Protein AF-A0A534BXB1-F1 (afdb_monomer_lite)

pLDDT: mean 80.11, std 20.62, range [37.56, 97.25]

Sequence (108 aa):
MSTHFNEVTQRQSDGALAQARGRTAESAMRAPADVYEDQEGLTLVADMPGVSRERLDVRVDGDKLLLEGSVQFELPGQAEALYADVRSTLYRRSFALSRELDTAQIQA

Radius of gyration: 23.12 Å; chains: 1; bounding box: 41×81×43 Å

Structure (mmCIF, N/CA/C/O backbone):
data_AF-A0A534BXB1-F1
#
_entry.id   AF-A0A534BXB1-F1
#
loop_
_atom_site.group_PDB
_atom_site.id
_atom_site.type_symbol
_atom_site.label_atom_id
_atom_site.label_alt_id
_atom_site.label_comp_id
_atom_site.label_asym_id
_atom_site.label_entity_id
_atom_site.label_seq_id
_atom_site.pdbx_PDB_ins_code
_atom_site.Cartn_x
_atom_site.Cartn_y
_atom_site.Cartn_z
_atom_site.occupancy
_atom_site.B_iso_or_equiv
_atom_site.auth_seq_id
_atom_site.auth_comp_id
_atom_site.auth_asym_id
_atom_site.auth_atom_id
_atom_site.pdbx_PDB_model_num
ATOM 1 N N . MET A 1 1 ? 23.393 -68.906 -4.176 1.00 40.12 1 MET A N 1
ATOM 2 C CA . MET A 1 1 ? 24.289 -67.825 -4.619 1.00 40.12 1 MET A CA 1
ATOM 3 C C . MET A 1 1 ? 23.445 -66.730 -5.237 1.00 40.12 1 MET A C 1
ATOM 5 O O . MET A 1 1 ? 22.689 -67.020 -6.148 1.00 40.12 1 MET A O 1
ATOM 9 N N . SER A 1 2 ? 23.589 -65.530 -4.680 1.00 38.41 2 SER A N 1
ATOM 10 C CA . SER A 1 2 ? 23.427 -64.226 -5.334 1.00 38.41 2 SER A CA 1
ATOM 11 C C . SER A 1 2 ? 22.060 -63.832 -5.907 1.00 38.41 2 SER A C 1
ATOM 13 O O . SER A 1 2 ? 21.703 -64.131 -7.039 1.00 38.41 2 SER A O 1
ATOM 15 N N . THR A 1 3 ? 21.366 -63.037 -5.094 1.00 37.88 3 THR A N 1
ATOM 16 C CA . THR A 1 3 ? 20.546 -61.866 -5.436 1.00 37.88 3 THR A CA 1
ATOM 17 C C . THR A 1 3 ? 21.118 -61.050 -6.606 1.00 37.88 3 THR A C 1
ATOM 19 O O . THR A 1 3 ? 22.329 -60.842 -6.629 1.00 37.88 3 THR A O 1
ATOM 22 N N . HIS A 1 4 ? 20.264 -60.528 -7.496 1.00 39.81 4 HIS A N 1
ATOM 23 C CA . HIS A 1 4 ? 20.156 -59.103 -7.893 1.00 39.81 4 HIS A CA 1
ATOM 24 C C . HIS A 1 4 ? 19.027 -58.979 -8.941 1.00 39.81 4 HIS A C 1
ATOM 26 O O . HIS A 1 4 ? 19.042 -59.696 -9.932 1.00 39.81 4 HIS A O 1
ATOM 32 N N . PHE A 1 5 ? 17.888 -58.344 -8.649 1.00 37.56 5 PHE A N 1
ATOM 33 C CA . PHE A 1 5 ? 17.591 -56.907 -8.475 1.00 37.56 5 PHE A CA 1
ATOM 34 C C . PHE A 1 5 ? 17.149 -56.270 -9.804 1.00 37.56 5 PHE A C 1
ATOM 36 O O . PHE A 1 5 ? 17.878 -56.272 -10.788 1.00 37.56 5 PHE A O 1
ATOM 43 N N . ASN A 1 6 ? 15.903 -55.795 -9.812 1.00 38.69 6 ASN A N 1
ATOM 44 C CA . ASN A 1 6 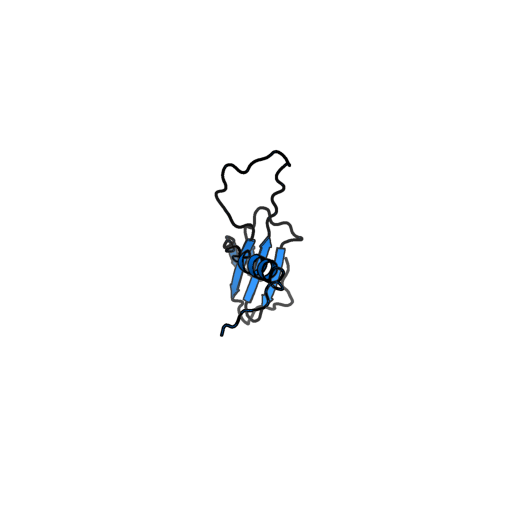? 15.188 -55.240 -10.954 1.00 38.69 6 ASN A CA 1
ATOM 45 C C . ASN A 1 6 ? 15.294 -53.704 -10.870 1.00 38.69 6 ASN A C 1
ATOM 47 O O . ASN A 1 6 ? 14.727 -53.104 -9.961 1.00 38.69 6 ASN A O 1
ATOM 51 N N . GLU A 1 7 ? 16.004 -53.079 -11.805 1.00 40.75 7 GLU A N 1
ATOM 52 C CA . GLU A 1 7 ? 15.954 -51.640 -12.113 1.00 40.75 7 GLU A CA 1
ATOM 53 C C . GLU A 1 7 ? 15.504 -51.564 -13.581 1.00 40.75 7 GLU A C 1
ATOM 55 O O . GLU A 1 7 ? 15.997 -52.313 -14.415 1.00 40.75 7 GLU A O 1
ATOM 60 N N . VAL A 1 8 ? 14.507 -50.788 -14.000 1.00 41.66 8 VAL A N 1
ATOM 61 C CA . VAL A 1 8 ? 14.462 -49.327 -13.967 1.00 41.66 8 VAL A CA 1
ATOM 62 C C . VAL A 1 8 ? 12.984 -48.903 -14.027 1.00 41.66 8 VAL A C 1
ATOM 64 O O . VAL A 1 8 ? 12.345 -48.930 -15.074 1.00 41.66 8 VAL A O 1
ATOM 67 N N . THR A 1 9 ? 12.410 -48.488 -12.902 1.00 43.00 9 THR A N 1
ATOM 68 C CA . THR A 1 9 ? 11.216 -47.623 -12.854 1.00 43.00 9 THR A CA 1
ATOM 69 C C . THR A 1 9 ? 11.456 -46.624 -11.735 1.00 43.00 9 THR A C 1
ATOM 71 O O . THR A 1 9 ? 10.950 -46.767 -10.633 1.00 43.00 9 THR A O 1
ATOM 74 N N . GLN A 1 10 ? 12.333 -45.658 -11.999 1.00 50.09 10 GLN A N 1
ATOM 75 C CA . GLN A 1 10 ? 12.550 -44.479 -11.158 1.00 50.09 10 GLN A CA 1
ATOM 76 C C . GLN A 1 10 ? 13.336 -43.447 -11.980 1.00 50.09 10 GLN A C 1
ATOM 78 O O . GLN A 1 10 ? 14.546 -43.314 -11.880 1.00 50.09 10 GLN A O 1
ATOM 83 N N . ARG A 1 11 ? 12.641 -42.763 -12.895 1.00 44.94 11 ARG A N 1
ATOM 84 C CA . ARG A 1 11 ? 13.111 -41.505 -13.517 1.00 44.94 11 ARG A CA 1
ATOM 85 C C . ARG A 1 11 ? 11.988 -40.480 -13.700 1.00 44.94 11 ARG A C 1
ATOM 87 O O . ARG A 1 11 ? 12.123 -39.549 -14.483 1.00 44.94 11 ARG A O 1
ATOM 94 N N . GLN A 1 12 ? 10.858 -40.651 -13.013 1.00 48.94 12 GLN A N 1
ATOM 95 C CA . GLN A 1 12 ? 9.730 -39.711 -13.100 1.00 48.94 12 GLN A CA 1
ATOM 96 C C . GLN A 1 12 ? 9.416 -39.008 -11.772 1.00 48.94 12 GLN A C 1
ATOM 98 O O . GLN A 1 12 ? 8.707 -38.009 -11.775 1.00 48.94 12 GLN A O 1
ATOM 103 N N . SER A 1 13 ? 9.994 -39.444 -10.648 1.00 50.53 13 SER A N 1
ATOM 104 C CA . SER A 1 13 ? 9.769 -38.839 -9.325 1.00 50.53 13 SER A CA 1
ATOM 105 C C . SER A 1 13 ? 10.718 -37.679 -8.979 1.00 50.53 13 SER A C 1
ATOM 107 O O . SER A 1 13 ? 10.377 -36.863 -8.124 1.00 50.53 13 SER A O 1
ATOM 109 N N . ASP A 1 14 ? 11.857 -37.532 -9.665 1.00 45.53 14 ASP A N 1
ATOM 110 C CA . ASP A 1 14 ? 12.841 -36.481 -9.343 1.00 45.53 14 ASP A CA 1
ATOM 111 C C . ASP A 1 14 ? 12.439 -35.086 -9.854 1.00 45.53 14 ASP A C 1
ATOM 113 O O . ASP A 1 14 ? 12.795 -34.071 -9.255 1.00 45.53 14 ASP A O 1
ATOM 117 N N . GLY A 1 15 ? 11.630 -35.012 -10.918 1.00 41.25 15 GLY A N 1
ATOM 118 C CA . GLY A 1 15 ? 11.170 -33.739 -11.487 1.00 41.25 15 GLY A CA 1
ATOM 119 C C . GLY A 1 15 ? 10.165 -32.994 -10.602 1.00 41.25 15 GLY A C 1
ATOM 120 O O . GLY A 1 15 ? 10.168 -31.764 -10.565 1.00 41.25 15 GLY A O 1
ATOM 121 N N . ALA A 1 16 ? 9.341 -33.724 -9.844 1.00 45.91 16 ALA A N 1
ATOM 122 C CA . ALA A 1 16 ? 8.344 -33.137 -8.947 1.00 45.91 16 ALA A CA 1
ATOM 123 C C . ALA A 1 16 ? 8.976 -32.603 -7.647 1.00 45.91 16 ALA A C 1
ATOM 125 O O . ALA A 1 16 ? 8.595 -31.540 -7.155 1.00 45.91 16 ALA A O 1
ATOM 126 N N . LEU A 1 17 ? 9.999 -33.291 -7.124 1.00 46.09 17 LEU A N 1
ATOM 127 C CA . LEU A 1 17 ? 10.751 -32.855 -5.941 1.00 46.09 17 LEU A CA 1
ATOM 128 C C . LEU A 1 17 ? 11.686 -31.672 -6.251 1.00 46.09 17 LEU A C 1
ATOM 130 O O . LEU A 1 17 ? 11.887 -30.813 -5.392 1.00 46.09 17 LEU A O 1
ATOM 134 N 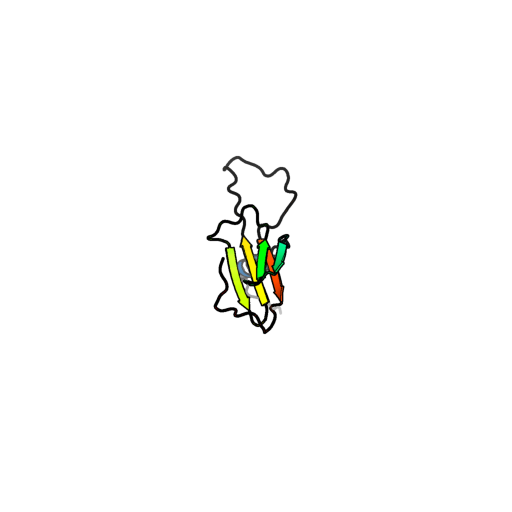N . ALA A 1 18 ? 12.212 -31.582 -7.479 1.00 44.06 18 ALA A N 1
ATOM 135 C CA . ALA A 1 18 ? 12.993 -30.432 -7.935 1.00 44.06 18 ALA A CA 1
ATOM 136 C C . ALA A 1 18 ? 12.133 -29.163 -8.103 1.00 44.06 18 ALA A C 1
ATOM 138 O O . ALA A 1 18 ? 12.566 -28.079 -7.718 1.00 44.06 18 ALA A O 1
ATOM 139 N N . GLN A 1 19 ? 10.889 -29.293 -8.586 1.00 44.41 19 GLN A N 1
ATOM 140 C CA . GLN A 1 19 ? 9.950 -28.164 -8.678 1.00 44.41 19 GLN A CA 1
ATOM 141 C C . GLN A 1 19 ? 9.473 -27.675 -7.301 1.00 44.41 19 GLN A C 1
ATOM 143 O O . GLN A 1 19 ? 9.290 -26.475 -7.105 1.00 44.41 19 GLN A O 1
ATOM 148 N N . ALA A 1 20 ? 9.345 -28.573 -6.319 1.00 44.59 20 ALA A N 1
ATOM 149 C CA . ALA A 1 20 ? 8.988 -28.209 -4.946 1.00 44.59 20 ALA A CA 1
ATOM 150 C C . ALA A 1 20 ? 10.120 -27.481 -4.188 1.00 44.59 20 ALA A C 1
ATOM 152 O O . ALA A 1 20 ? 9.846 -26.712 -3.270 1.00 44.59 20 ALA A O 1
ATOM 153 N N . ARG A 1 21 ? 11.386 -27.683 -4.582 1.00 40.62 21 ARG A N 1
ATOM 154 C CA . ARG A 1 21 ? 12.568 -27.035 -3.975 1.00 40.62 21 ARG A CA 1
ATOM 155 C C . ARG A 1 21 ? 12.939 -25.682 -4.599 1.00 40.62 21 ARG A C 1
ATOM 157 O O . ARG A 1 21 ? 13.844 -25.027 -4.096 1.00 40.62 21 ARG A O 1
ATOM 164 N N . GLY A 1 22 ? 12.260 -25.269 -5.674 1.00 38.09 22 GLY A N 1
ATOM 165 C CA . GLY A 1 22 ? 12.566 -24.043 -6.426 1.00 38.09 22 GLY A CA 1
ATOM 166 C C . GLY A 1 22 ? 11.769 -22.799 -6.021 1.00 38.09 22 GLY A C 1
ATOM 167 O O . GLY A 1 22 ? 12.166 -21.692 -6.370 1.00 38.09 22 GLY A O 1
ATOM 168 N N . ARG A 1 23 ? 10.677 -22.937 -5.259 1.00 48.91 23 ARG A N 1
ATOM 169 C CA . ARG A 1 23 ? 10.030 -21.790 -4.604 1.00 48.91 23 ARG A CA 1
ATOM 170 C C . ARG A 1 23 ? 10.686 -21.567 -3.250 1.00 48.91 23 ARG A C 1
ATOM 172 O O . ARG A 1 23 ? 10.075 -21.796 -2.210 1.00 48.91 23 ARG A O 1
ATOM 179 N N . THR A 1 24 ? 11.931 -21.099 -3.250 1.00 51.69 24 THR A N 1
ATOM 180 C CA . THR A 1 24 ? 12.346 -20.232 -2.144 1.00 51.69 24 THR A CA 1
ATOM 181 C C . THR A 1 24 ? 11.294 -19.132 -2.116 1.00 51.69 24 THR A C 1
ATOM 183 O O . THR A 1 24 ? 11.154 -18.431 -3.115 1.00 51.69 24 THR A O 1
ATOM 186 N N . ALA A 1 25 ? 10.466 -19.070 -1.071 1.00 59.03 25 ALA A N 1
ATOM 187 C CA . ALA A 1 25 ? 9.467 -18.018 -0.956 1.00 59.03 25 ALA A CA 1
ATOM 188 C C . ALA A 1 25 ? 10.203 -16.688 -1.155 1.00 59.03 25 ALA A C 1
ATOM 190 O O . ALA A 1 25 ? 11.106 -16.383 -0.373 1.00 59.03 25 ALA A O 1
ATOM 191 N N . GLU A 1 26 ? 9.910 -15.971 -2.247 1.00 68.62 26 GLU A N 1
ATOM 192 C CA . GLU A 1 26 ? 10.485 -14.648 -2.477 1.00 68.62 26 GLU A CA 1
ATOM 193 C C . GLU A 1 26 ? 10.258 -13.840 -1.199 1.00 68.62 26 GLU A C 1
ATOM 195 O O . GLU A 1 26 ? 9.127 -13.720 -0.719 1.00 68.62 26 GLU A O 1
ATOM 200 N N . SER A 1 27 ? 11.344 -13.356 -0.593 1.00 83.44 27 SER A N 1
ATOM 201 C CA . SER A 1 27 ? 11.232 -12.561 0.625 1.00 83.44 27 SER A CA 1
ATOM 202 C C . SER A 1 27 ? 10.521 -11.266 0.264 1.00 83.44 27 SER A C 1
ATOM 204 O O . SER A 1 27 ? 11.029 -10.489 -0.548 1.00 83.44 27 SER A O 1
ATOM 206 N N . ALA A 1 28 ? 9.328 -11.049 0.810 1.00 91.75 28 ALA A N 1
ATOM 207 C CA . ALA A 1 28 ? 8.557 -9.858 0.501 1.00 91.75 28 ALA A CA 1
ATOM 208 C C . ALA A 1 28 ? 9.264 -8.608 1.042 1.00 91.75 28 ALA A C 1
ATOM 210 O O . ALA A 1 28 ? 9.728 -8.566 2.184 1.00 91.75 28 ALA A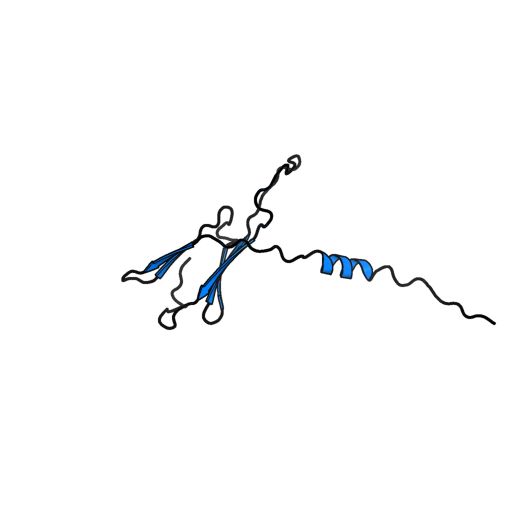 O 1
ATOM 211 N N . MET A 1 29 ? 9.317 -7.569 0.220 1.00 93.75 29 MET A N 1
ATOM 212 C CA . MET A 1 29 ? 9.710 -6.236 0.634 1.00 93.75 29 MET A CA 1
ATOM 213 C C . MET A 1 29 ? 8.657 -5.648 1.559 1.00 93.75 29 MET A C 1
ATOM 215 O O . MET A 1 29 ? 7.452 -5.738 1.316 1.00 93.75 29 MET A O 1
ATOM 219 N N . ARG A 1 30 ? 9.117 -4.966 2.602 1.00 95.12 30 ARG A N 1
ATOM 220 C CA . ARG A 1 30 ? 8.236 -4.183 3.457 1.00 95.12 30 ARG A CA 1
ATOM 221 C C . ARG A 1 30 ? 7.914 -2.869 2.749 1.00 95.12 30 ARG A C 1
ATOM 223 O O . ARG A 1 30 ? 8.800 -2.030 2.626 1.00 95.12 30 ARG A O 1
ATOM 230 N N . ALA A 1 31 ? 6.662 -2.679 2.336 1.00 95.06 31 ALA A N 1
ATOM 231 C CA . ALA A 1 31 ? 6.221 -1.397 1.787 1.00 95.06 31 ALA A CA 1
ATOM 232 C C . ALA A 1 31 ? 6.408 -0.283 2.845 1.00 95.06 31 ALA A C 1
ATOM 234 O O . ALA A 1 31 ? 5.973 -0.473 3.999 1.00 95.06 31 ALA A O 1
ATOM 235 N N . PRO A 1 32 ? 7.083 0.834 2.510 1.00 96.69 32 PRO A N 1
ATOM 236 C CA . PRO A 1 32 ? 7.006 2.070 3.281 1.00 96.69 32 PRO A CA 1
ATOM 237 C C . PRO A 1 32 ? 5.549 2.510 3.374 1.00 96.69 32 PRO A C 1
ATOM 239 O O . PRO A 1 32 ? 4.785 2.321 2.429 1.00 96.69 32 PRO A O 1
ATOM 242 N N . ALA A 1 33 ? 5.150 3.011 4.536 1.00 97.19 33 ALA A N 1
ATOM 243 C CA . ALA A 1 33 ? 3.781 3.445 4.728 1.00 97.19 33 ALA A CA 1
ATOM 244 C C . ALA A 1 33 ? 3.673 4.452 5.864 1.00 97.19 33 ALA A C 1
ATOM 246 O O . ALA A 1 33 ? 4.321 4.268 6.901 1.00 97.19 33 ALA A O 1
ATOM 247 N N . ASP A 1 34 ? 2.780 5.411 5.665 1.00 97.25 34 ASP A N 1
ATOM 248 C CA . ASP A 1 34 ? 2.375 6.426 6.624 1.00 97.25 34 ASP A CA 1
ATOM 249 C C . ASP A 1 34 ? 0.907 6.222 7.010 1.00 97.25 34 ASP A C 1
ATOM 251 O O . ASP A 1 34 ? 0.101 5.703 6.232 1.00 97.25 34 ASP A O 1
ATOM 255 N N . VAL A 1 35 ? 0.569 6.598 8.242 1.00 95.69 35 VAL A N 1
ATOM 256 C CA . VAL A 1 35 ? -0.780 6.461 8.800 1.00 95.69 35 VAL A CA 1
ATOM 257 C C . VAL A 1 35 ? -1.183 7.790 9.416 1.00 95.69 35 VAL A C 1
ATOM 259 O O . VAL A 1 35 ? -0.438 8.351 10.221 1.00 95.69 35 VAL A O 1
ATOM 262 N N . TYR A 1 36 ? -2.364 8.267 9.043 1.00 95.56 36 TYR A N 1
ATOM 263 C CA . TYR A 1 36 ? -2.951 9.517 9.511 1.00 95.56 36 TYR A CA 1
ATOM 264 C C . TYR A 1 36 ? -4.321 9.243 10.121 1.00 95.56 36 TYR A C 1
ATOM 266 O O . TYR A 1 36 ? -5.038 8.359 9.655 1.00 95.56 36 TYR A O 1
ATOM 274 N N . GLU A 1 37 ? -4.676 10.012 11.145 1.00 94.06 37 GLU A N 1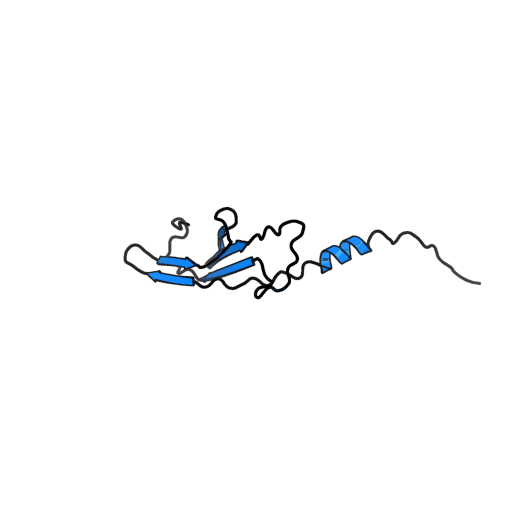
ATOM 275 C CA . GLU A 1 37 ? -5.972 9.948 11.815 1.00 94.06 37 GLU A CA 1
ATOM 276 C C . GLU A 1 37 ? -6.594 11.342 11.844 1.00 94.06 37 GLU A C 1
ATOM 278 O O . GLU A 1 37 ? -5.929 12.318 12.208 1.00 94.06 37 GLU A O 1
ATOM 283 N N . ASP A 1 38 ? -7.863 11.429 11.465 1.00 93.38 38 ASP A N 1
ATOM 284 C CA . ASP A 1 38 ? -8.673 12.636 11.568 1.00 93.38 38 ASP A CA 1
ATOM 285 C C . ASP A 1 38 ? -10.110 12.303 12.017 1.00 93.38 38 ASP A C 1
ATOM 287 O O . ASP A 1 38 ? -10.385 11.224 12.538 1.00 93.38 38 ASP A O 1
ATOM 291 N N . GLN A 1 39 ? -11.030 13.263 11.887 1.00 92.75 39 GLN A N 1
ATOM 292 C CA . GLN A 1 39 ? -12.422 13.087 12.315 1.00 92.75 39 GLN A CA 1
ATOM 293 C C . GLN A 1 39 ? -13.213 12.103 11.438 1.00 92.75 39 GLN A C 1
ATOM 295 O O . GLN A 1 39 ? -14.256 11.621 11.878 1.00 92.75 39 GLN A O 1
ATOM 300 N N . GLU A 1 40 ? -12.759 11.839 10.213 1.00 86.25 40 GLU A N 1
ATOM 301 C CA . GLU A 1 40 ? -13.408 10.933 9.264 1.00 86.25 40 GLU A CA 1
ATOM 302 C C . GLU A 1 40 ? -12.906 9.494 9.437 1.00 86.25 40 GLU A C 1
ATOM 304 O O . GLU A 1 40 ? -13.671 8.549 9.230 1.00 86.25 40 GLU A O 1
ATOM 309 N N . GLY A 1 41 ? -11.656 9.313 9.878 1.00 90.19 41 GLY A N 1
ATOM 310 C CA . GLY A 1 41 ? -11.124 8.010 10.270 1.00 90.19 41 GLY A CA 1
ATOM 311 C C . GLY A 1 41 ? -9.609 7.886 10.119 1.00 90.19 41 GLY A C 1
ATOM 312 O O . GLY A 1 41 ? -8.858 8.837 10.331 1.00 90.19 41 GLY A O 1
ATOM 313 N N . LEU A 1 42 ? -9.155 6.677 9.765 1.00 93.00 42 LEU A N 1
ATOM 314 C CA . LEU A 1 42 ? -7.747 6.366 9.513 1.00 93.00 42 LEU A CA 1
ATOM 315 C C . LEU A 1 42 ? -7.459 6.289 8.015 1.00 93.00 42 LEU A C 1
ATOM 317 O O . LEU A 1 42 ? -8.075 5.501 7.299 1.00 93.00 42 LEU A O 1
ATOM 321 N N . THR A 1 43 ? -6.448 7.028 7.570 1.00 94.94 43 THR A N 1
ATOM 322 C CA . THR A 1 43 ? -5.923 6.962 6.204 1.00 94.94 43 THR A CA 1
ATOM 323 C C . THR A 1 43 ? -4.538 6.333 6.208 1.00 94.94 43 THR A C 1
ATOM 325 O O . THR A 1 43 ? -3.647 6.769 6.938 1.00 94.94 43 THR A O 1
ATOM 328 N N . LEU A 1 44 ? -4.343 5.319 5.364 1.00 95.19 44 LEU A N 1
ATOM 329 C CA . LEU A 1 44 ? -3.067 4.636 5.187 1.00 95.19 44 LEU A CA 1
ATOM 330 C C . LEU A 1 44 ? -2.531 4.881 3.780 1.00 95.19 44 LEU A C 1
ATOM 332 O O . LEU A 1 44 ? -3.192 4.560 2.796 1.00 95.19 44 LEU A O 1
ATOM 336 N N . VAL A 1 45 ? -1.314 5.406 3.692 1.00 96.88 45 VAL A N 1
ATOM 337 C CA . VAL A 1 45 ? -0.618 5.642 2.424 1.00 96.88 45 VAL A CA 1
ATOM 338 C C . VAL A 1 45 ? 0.553 4.676 2.355 1.00 96.88 45 VAL A C 1
ATOM 340 O O . VAL A 1 45 ? 1.395 4.688 3.245 1.00 96.88 45 VAL A O 1
ATOM 343 N N . ALA A 1 46 ? 0.597 3.813 1.339 1.00 97.25 46 ALA A N 1
ATOM 344 C CA . ALA A 1 46 ? 1.657 2.821 1.168 1.00 97.25 46 ALA A CA 1
ATOM 345 C C . ALA A 1 46 ? 2.345 2.973 -0.191 1.00 97.25 46 ALA A C 1
ATOM 347 O O . ALA A 1 46 ? 1.699 2.890 -1.236 1.00 97.25 46 ALA A O 1
ATOM 348 N N . ASP A 1 47 ? 3.668 3.116 -0.170 1.00 96.56 47 ASP A N 1
ATOM 349 C CA . ASP A 1 47 ? 4.473 3.235 -1.380 1.00 96.56 47 ASP A CA 1
ATOM 350 C C . ASP A 1 47 ? 4.779 1.849 -1.954 1.00 96.56 47 ASP A C 1
ATOM 352 O O . ASP A 1 47 ? 5.552 1.067 -1.392 1.00 96.56 47 ASP A O 1
ATOM 356 N N . MET A 1 48 ? 4.173 1.547 -3.101 1.00 95.56 48 MET A N 1
ATOM 357 C CA . MET A 1 48 ? 4.344 0.282 -3.823 1.00 95.56 48 MET A CA 1
ATOM 358 C C . MET A 1 48 ? 4.638 0.543 -5.310 1.00 95.56 48 MET A C 1
ATOM 360 O O . MET A 1 48 ? 3.808 0.249 -6.175 1.00 95.56 48 MET A O 1
ATOM 364 N N . PRO A 1 49 ? 5.802 1.136 -5.643 1.00 93.75 49 PRO A N 1
ATOM 365 C CA . PRO A 1 49 ? 6.137 1.469 -7.022 1.00 93.75 49 PRO A CA 1
ATOM 366 C C . PRO A 1 49 ? 6.161 0.217 -7.908 1.00 93.75 49 PRO A C 1
ATOM 368 O O . PRO A 1 49 ? 6.730 -0.813 -7.550 1.00 93.75 49 PRO A O 1
ATOM 371 N N . GLY A 1 50 ? 5.537 0.312 -9.085 1.00 93.62 50 GLY A N 1
ATOM 372 C CA . GLY A 1 50 ? 5.445 -0.792 -10.047 1.00 93.62 50 GLY A CA 1
ATOM 373 C C . GLY A 1 50 ? 4.347 -1.823 -9.754 1.00 93.62 50 GLY A C 1
ATOM 374 O O . GLY A 1 50 ? 4.161 -2.743 -10.551 1.00 93.62 50 GLY A O 1
ATOM 375 N N . VAL A 1 51 ? 3.592 -1.673 -8.661 1.00 95.75 51 VAL A N 1
ATOM 376 C CA . VAL A 1 51 ? 2.376 -2.458 -8.409 1.00 95.75 51 VAL A CA 1
ATOM 377 C C . VAL A 1 51 ? 1.194 -1.750 -9.068 1.00 95.75 51 VAL A C 1
ATOM 379 O O . VAL A 1 51 ? 0.891 -0.602 -8.750 1.00 95.75 51 VAL A O 1
ATOM 382 N N . SER A 1 52 ? 0.533 -2.420 -10.012 1.00 95.12 52 SER A N 1
ATOM 383 C CA . SER A 1 52 ? -0.706 -1.913 -10.610 1.00 95.12 52 SER A CA 1
ATOM 384 C C . SER A 1 52 ? -1.908 -2.208 -9.708 1.00 95.12 52 SER A C 1
ATOM 386 O O . SER A 1 52 ? -1.841 -3.089 -8.849 1.00 95.12 52 SER A O 1
ATOM 388 N N . ARG A 1 53 ? -3.033 -1.512 -9.920 1.00 93.75 53 ARG A N 1
ATOM 389 C CA . ARG A 1 53 ? -4.246 -1.699 -9.104 1.00 93.75 53 ARG A CA 1
ATOM 390 C C . ARG A 1 53 ? -4.755 -3.140 -9.145 1.00 93.75 53 ARG A C 1
ATOM 392 O O . ARG A 1 53 ? -5.196 -3.666 -8.135 1.00 93.75 53 ARG A O 1
ATOM 399 N N . GLU A 1 54 ? -4.644 -3.798 -10.293 1.00 95.88 54 GLU A N 1
ATOM 400 C CA . GLU A 1 54 ? -5.086 -5.183 -10.505 1.00 95.88 54 GLU A CA 1
ATOM 401 C C . GLU A 1 54 ? -4.204 -6.204 -9.771 1.00 95.88 54 GLU A C 1
ATOM 403 O O . GLU A 1 54 ? -4.550 -7.380 -9.693 1.00 95.88 54 GLU A O 1
ATOM 408 N N . ARG A 1 55 ? -3.041 -5.769 -9.277 1.00 95.69 55 ARG A N 1
ATOM 409 C CA . ARG A 1 55 ? -2.048 -6.596 -8.577 1.00 95.69 55 ARG A CA 1
ATOM 410 C C . ARG A 1 55 ? -1.838 -6.173 -7.139 1.00 95.69 55 ARG A C 1
ATOM 412 O O . ARG A 1 55 ? -0.884 -6.634 -6.515 1.00 95.69 55 ARG A O 1
ATOM 419 N N . LEU A 1 56 ? -2.700 -5.292 -6.652 1.00 96.38 56 LEU A N 1
ATOM 420 C CA . LEU A 1 56 ? -2.811 -4.942 -5.256 1.00 96.38 56 LEU A CA 1
ATOM 421 C C . LEU A 1 56 ? -3.939 -5.778 -4.645 1.00 96.38 56 LEU A C 1
ATOM 423 O O . LEU A 1 56 ? -5.092 -5.674 -5.054 1.00 96.38 56 LEU A O 1
ATOM 427 N N . ASP A 1 57 ? -3.590 -6.592 -3.658 1.00 96.31 57 ASP A N 1
ATOM 428 C CA . ASP A 1 57 ? -4.530 -7.294 -2.795 1.00 96.31 57 ASP A CA 1
ATOM 429 C C . ASP A 1 57 ? -4.565 -6.593 -1.435 1.00 96.31 57 ASP A C 1
ATOM 431 O O . ASP A 1 57 ? -3.540 -6.446 -0.761 1.00 96.31 57 ASP A O 1
ATOM 435 N N . VAL A 1 58 ? -5.755 -6.141 -1.043 1.00 95.81 58 VAL A N 1
ATOM 436 C CA . VAL A 1 58 ? -6.015 -5.542 0.268 1.00 95.81 58 VAL A CA 1
ATOM 437 C C . VAL A 1 58 ? -7.073 -6.384 0.946 1.00 95.81 58 VAL A C 1
ATOM 439 O O . VAL A 1 58 ? -8.202 -6.488 0.468 1.00 95.81 58 VAL A O 1
ATOM 442 N N . ARG A 1 59 ? -6.714 -6.986 2.074 1.00 95.19 59 ARG A N 1
ATOM 443 C CA . ARG A 1 59 ? -7.608 -7.891 2.793 1.00 95.19 59 ARG A CA 1
ATOM 444 C C . ARG A 1 59 ? -7.470 -7.754 4.292 1.00 95.19 59 ARG A C 1
ATOM 446 O O . ARG A 1 59 ? -6.414 -7.394 4.808 1.00 95.19 59 ARG A O 1
ATOM 453 N N . VAL A 1 60 ? -8.550 -8.089 4.984 1.00 95.12 60 VAL A N 1
ATOM 454 C CA . VAL A 1 60 ? -8.571 -8.192 6.439 1.00 95.12 60 VAL A CA 1
ATOM 455 C C . VAL A 1 60 ? -8.534 -9.664 6.829 1.00 95.12 60 VAL A C 1
ATOM 457 O O . VAL A 1 60 ? -9.355 -10.452 6.364 1.00 95.12 60 VAL A O 1
ATOM 460 N N . ASP A 1 61 ? -7.579 -10.027 7.679 1.00 91.94 61 ASP A N 1
ATOM 461 C CA . ASP A 1 61 ? -7.462 -11.350 8.292 1.00 91.94 61 ASP A CA 1
ATOM 462 C C . ASP A 1 61 ? -7.486 -11.192 9.816 1.00 91.94 61 ASP A C 1
ATOM 464 O O . ASP A 1 61 ? -6.523 -10.721 10.427 1.00 91.94 61 ASP A O 1
ATOM 468 N N . GLY A 1 62 ? -8.629 -11.514 10.425 1.00 91.00 62 GLY A N 1
ATOM 469 C CA . GLY A 1 62 ? -8.875 -11.283 11.847 1.00 91.00 62 GLY A CA 1
ATOM 470 C C . GLY A 1 62 ? -8.789 -9.799 12.208 1.00 91.00 62 GLY A C 1
ATOM 471 O O . GLY A 1 62 ? -9.605 -8.995 11.766 1.00 91.00 62 GLY A O 1
ATOM 472 N N . ASP A 1 63 ? -7.797 -9.448 13.022 1.00 92.75 63 ASP A N 1
ATOM 473 C CA . ASP A 1 63 ? -7.501 -8.085 13.469 1.00 92.75 63 ASP A CA 1
ATOM 474 C C . ASP A 1 63 ? -6.378 -7.423 12.656 1.00 92.75 63 ASP A C 1
ATOM 476 O O . ASP A 1 63 ? -5.735 -6.489 13.132 1.00 92.75 63 ASP A O 1
ATOM 480 N N . LYS A 1 64 ? -6.099 -7.904 11.438 1.00 95.31 64 LYS A N 1
ATOM 481 C CA . LYS A 1 64 ? -5.006 -7.389 10.607 1.00 95.31 64 LYS A CA 1
ATOM 482 C C . LYS A 1 64 ? -5.483 -6.935 9.246 1.00 95.31 64 LYS A C 1
ATOM 484 O O . LYS A 1 64 ? -6.103 -7.703 8.521 1.00 95.31 64 LYS A O 1
ATOM 489 N N . LEU A 1 65 ? -5.077 -5.732 8.858 1.00 96.44 65 LEU A N 1
ATOM 490 C CA . LEU A 1 65 ? -5.083 -5.289 7.471 1.00 96.44 65 LEU A CA 1
ATOM 491 C C . LEU A 1 65 ? -3.789 -5.759 6.807 1.00 96.44 65 LEU A C 1
ATOM 493 O O . LEU A 1 65 ? -2.694 -5.474 7.300 1.00 96.44 65 LEU A O 1
ATOM 497 N N . LEU A 1 66 ? -3.910 -6.491 5.708 1.00 96.56 66 LEU A N 1
ATOM 498 C CA . LEU A 1 66 ? -2.809 -7.019 4.918 1.00 96.56 66 LEU A CA 1
ATOM 499 C C . LEU A 1 66 ? -2.856 -6.400 3.519 1.00 96.56 66 LEU A C 1
ATOM 501 O O . LEU A 1 66 ? -3.857 -6.518 2.817 1.00 96.56 66 LEU A O 1
ATOM 505 N N . LEU A 1 67 ? -1.760 -5.745 3.144 1.00 97.00 67 LEU A N 1
ATOM 506 C CA . LEU A 1 67 ? -1.503 -5.213 1.812 1.00 97.00 67 LEU A CA 1
ATOM 507 C C . LEU A 1 67 ? -0.455 -6.102 1.153 1.00 97.00 67 LEU A C 1
ATOM 509 O O . LEU A 1 67 ? 0.643 -6.276 1.696 1.00 97.00 67 LEU A O 1
ATOM 513 N N . GLU A 1 68 ? -0.776 -6.634 -0.018 1.00 97.06 68 GLU A N 1
ATOM 514 C CA . GLU A 1 68 ? 0.151 -7.386 -0.853 1.00 97.06 68 GLU A CA 1
ATOM 515 C C . GLU A 1 68 ? 0.144 -6.849 -2.274 1.00 97.06 68 GLU A C 1
ATOM 517 O O . GLU A 1 68 ? -0.904 -6.566 -2.841 1.00 97.06 68 GLU A O 1
ATOM 522 N N . GLY A 1 69 ? 1.328 -6.714 -2.856 1.00 96.31 69 GLY A N 1
ATOM 523 C CA . GLY A 1 69 ? 1.481 -6.178 -4.198 1.00 96.31 69 GLY A CA 1
ATOM 524 C C . GLY A 1 69 ? 2.569 -6.910 -4.956 1.00 96.31 69 GLY A C 1
ATOM 525 O O . GLY A 1 69 ? 3.644 -7.133 -4.406 1.00 96.31 69 GLY A O 1
ATOM 526 N N . SER A 1 70 ? 2.323 -7.269 -6.214 1.00 95.31 70 SER A N 1
ATOM 527 C CA . SER A 1 70 ? 3.357 -7.850 -7.082 1.00 95.31 70 SER A CA 1
ATOM 528 C C . SER A 1 70 ? 3.737 -6.900 -8.213 1.00 95.31 70 SER A C 1
ATOM 530 O O . SER A 1 70 ? 2.876 -6.467 -8.985 1.00 95.31 70 SER A O 1
ATOM 532 N N . VAL A 1 71 ? 5.029 -6.629 -8.348 1.00 93.06 71 VAL A N 1
ATOM 533 C CA . VAL A 1 71 ? 5.617 -5.851 -9.438 1.00 93.06 71 VAL A CA 1
ATOM 534 C C . VAL A 1 71 ? 5.853 -6.766 -10.645 1.00 93.06 71 VAL A C 1
ATOM 536 O O . VAL A 1 71 ? 6.408 -7.852 -10.490 1.00 93.06 71 VAL A O 1
ATOM 539 N N . GLN A 1 72 ? 5.481 -6.340 -11.861 1.00 88.31 72 GLN A N 1
ATOM 540 C CA . GLN A 1 72 ? 6.085 -6.922 -13.073 1.00 88.31 72 GLN A CA 1
ATOM 541 C C . GLN A 1 72 ? 7.129 -5.988 -13.634 1.00 88.31 72 GLN A C 1
ATOM 543 O O . GLN A 1 72 ? 6.902 -4.788 -13.768 1.00 88.31 72 GLN A O 1
ATOM 548 N N . PHE A 1 73 ? 8.180 -6.614 -14.138 1.00 79.38 73 PHE A N 1
ATOM 549 C CA . PHE A 1 73 ? 9.095 -6.009 -15.077 1.00 79.38 73 PHE A CA 1
ATOM 550 C C . PHE A 1 73 ? 8.948 -6.728 -16.416 1.00 79.38 73 PHE A C 1
ATOM 552 O O . PHE A 1 73 ? 9.153 -7.939 -16.500 1.00 79.38 73 PHE A O 1
ATOM 559 N N . GLU A 1 74 ? 8.591 -5.992 -17.463 1.00 78.44 74 GLU A N 1
ATOM 560 C CA . GLU A 1 74 ? 8.739 -6.478 -18.832 1.00 78.44 74 GLU A CA 1
ATOM 561 C C . GLU A 1 74 ? 10.154 -6.137 -19.294 1.00 78.44 74 GLU A C 1
ATOM 563 O O . GLU A 1 74 ? 10.471 -4.985 -19.588 1.00 78.44 74 GLU A O 1
ATOM 568 N N . LEU A 1 75 ? 11.035 -7.137 -19.312 1.00 78.12 75 LEU A N 1
ATOM 569 C CA . LEU A 1 75 ? 12.343 -7.001 -19.942 1.00 78.12 75 LEU A CA 1
ATOM 570 C C . LEU A 1 75 ? 12.176 -7.222 -21.452 1.00 78.12 75 LEU A C 1
ATOM 572 O O . LEU A 1 75 ? 11.682 -8.278 -21.856 1.00 78.12 75 LEU A O 1
ATOM 576 N N . PRO A 1 76 ? 12.587 -6.266 -22.306 1.00 82.25 76 PRO A N 1
ATOM 577 C CA . PRO A 1 76 ? 12.659 -6.495 -23.744 1.00 82.25 76 PRO A CA 1
ATOM 578 C C . PRO A 1 76 ? 13.480 -7.755 -24.046 1.00 82.25 76 PRO A C 1
ATOM 580 O O . PRO A 1 76 ? 14.461 -8.022 -23.362 1.00 82.25 76 PRO A O 1
ATOM 583 N N . GLY A 1 77 ? 13.134 -8.518 -25.087 1.00 81.12 77 GLY A N 1
ATOM 584 C CA . GLY A 1 77 ? 13.697 -9.865 -25.312 1.00 81.12 77 GLY A CA 1
ATOM 585 C C . GLY A 1 77 ? 15.220 -9.956 -25.512 1.00 81.12 77 GLY A C 1
ATOM 586 O O . GLY A 1 77 ? 15.774 -11.047 -25.470 1.00 81.12 77 GLY A O 1
ATOM 587 N N . GLN A 1 78 ? 15.894 -8.826 -25.716 1.00 85.31 78 GLN A N 1
ATOM 588 C CA . GLN A 1 78 ? 17.353 -8.712 -25.835 1.00 85.31 78 GLN A CA 1
ATOM 589 C C . GLN A 1 78 ? 17.984 -7.890 -24.696 1.00 85.31 78 GLN A C 1
ATOM 591 O O . GLN A 1 78 ? 19.156 -7.532 -24.769 1.00 85.31 78 GLN A O 1
ATOM 596 N N . ALA A 1 79 ? 17.209 -7.553 -23.661 1.00 82.25 79 ALA A N 1
ATOM 597 C CA . ALA A 1 79 ? 17.690 -6.855 -22.480 1.00 82.25 79 ALA A CA 1
ATOM 598 C C . ALA A 1 79 ? 18.228 -7.858 -21.455 1.00 82.25 79 ALA A C 1
ATOM 600 O O . ALA A 1 79 ? 17.550 -8.814 -21.080 1.00 82.25 79 ALA A O 1
ATOM 601 N N . GLU A 1 80 ? 19.439 -7.602 -20.973 1.00 82.44 80 GLU A N 1
ATOM 602 C CA . GLU A 1 80 ? 20.066 -8.363 -19.900 1.00 82.44 80 GLU A CA 1
ATOM 603 C C . GLU A 1 80 ? 20.080 -7.521 -18.621 1.00 82.44 80 GLU A C 1
ATOM 605 O O . GLU A 1 80 ? 20.485 -6.355 -18.624 1.00 82.44 80 GLU A O 1
ATOM 610 N N . ALA A 1 81 ? 19.621 -8.103 -17.512 1.00 80.62 81 ALA A N 1
ATOM 611 C CA . ALA A 1 81 ? 19.660 -7.446 -16.213 1.00 80.62 81 ALA A CA 1
ATOM 612 C C . ALA A 1 81 ? 21.097 -7.463 -15.667 1.00 80.62 81 ALA A C 1
ATOM 614 O O . ALA A 1 81 ? 21.531 -8.444 -15.068 1.00 80.62 81 ALA A O 1
ATOM 615 N N . LEU A 1 82 ? 21.834 -6.369 -15.869 1.00 85.88 82 LEU A N 1
ATOM 616 C CA . LEU A 1 82 ? 23.215 -6.239 -15.383 1.00 85.88 82 LEU A CA 1
ATOM 617 C C . LEU A 1 82 ? 23.287 -6.079 -13.862 1.00 85.88 82 LEU A C 1
ATOM 619 O O . LEU A 1 82 ? 24.221 -6.554 -13.218 1.00 85.88 82 LEU A O 1
ATOM 623 N N . TYR A 1 83 ? 22.307 -5.383 -13.288 1.00 83.38 83 TYR A N 1
ATOM 624 C CA . TYR A 1 83 ? 22.268 -5.086 -11.867 1.00 83.38 83 TYR A CA 1
ATOM 625 C C . TYR A 1 83 ? 20.832 -4.845 -11.399 1.00 83.38 83 TYR A C 1
ATOM 627 O O . TYR A 1 83 ? 20.031 -4.239 -12.109 1.00 83.38 83 TYR A O 1
ATOM 635 N N . ALA A 1 84 ? 20.523 -5.320 -10.195 1.00 83.25 84 ALA A N 1
ATOM 636 C CA . ALA A 1 84 ? 19.242 -5.118 -9.537 1.00 83.25 84 ALA A CA 1
ATOM 637 C C . ALA A 1 84 ? 19.485 -4.874 -8.045 1.00 83.25 84 ALA A C 1
ATOM 639 O O . ALA A 1 84 ? 19.926 -5.782 -7.332 1.00 83.25 84 ALA A O 1
ATOM 640 N N . ASP A 1 85 ? 19.183 -3.658 -7.585 1.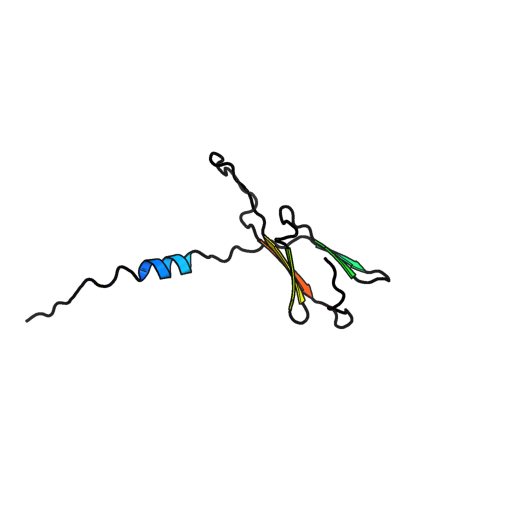00 82.69 85 ASP A N 1
ATOM 641 C CA . ASP A 1 85 ? 19.246 -3.298 -6.162 1.00 82.69 85 ASP A CA 1
ATOM 642 C C . ASP A 1 85 ? 18.268 -4.121 -5.328 1.00 82.69 85 ASP A C 1
ATOM 644 O O . ASP A 1 85 ? 18.546 -4.479 -4.183 1.00 82.69 85 ASP A O 1
ATOM 648 N N . VAL A 1 86 ? 17.122 -4.455 -5.919 1.00 80.81 86 VAL A N 1
ATOM 649 C CA . VAL A 1 86 ? 16.069 -5.199 -5.249 1.00 80.81 8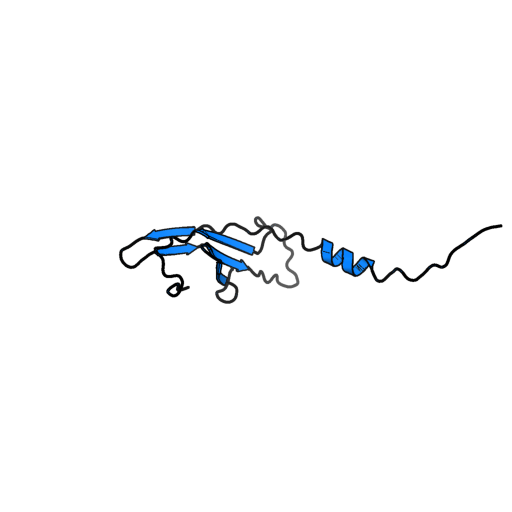6 VAL A CA 1
ATOM 650 C C . VAL A 1 86 ? 15.757 -6.466 -6.023 1.00 80.81 86 VAL A C 1
ATOM 652 O O . VAL A 1 86 ? 15.548 -6.447 -7.231 1.00 80.81 86 VAL A O 1
ATOM 655 N N . ARG A 1 87 ? 15.769 -7.591 -5.307 1.00 78.50 87 ARG A N 1
ATOM 656 C CA . ARG A 1 87 ? 15.647 -8.942 -5.878 1.00 78.50 87 ARG A CA 1
ATOM 657 C C . ARG A 1 87 ? 14.277 -9.577 -5.665 1.00 78.50 87 ARG A C 1
ATOM 659 O O . ARG A 1 87 ? 14.089 -10.727 -6.037 1.00 78.50 87 ARG A O 1
ATOM 666 N N . SER A 1 88 ? 13.368 -8.857 -5.019 1.00 87.69 88 SER A N 1
ATOM 667 C CA . SER A 1 88 ? 12.008 -9.308 -4.757 1.00 87.69 88 SER A CA 1
ATOM 668 C C . SER A 1 88 ? 11.044 -8.496 -5.596 1.00 87.69 88 SER A C 1
ATOM 670 O O . SER A 1 88 ? 11.214 -7.287 -5.748 1.00 87.69 88 SER A O 1
ATOM 672 N N . THR A 1 89 ? 10.031 -9.168 -6.120 1.00 91.12 89 THR A N 1
ATOM 673 C CA . THR A 1 89 ? 8.926 -8.538 -6.847 1.00 91.12 89 THR A CA 1
ATOM 674 C C . THR A 1 89 ? 7.682 -8.367 -5.979 1.00 91.12 89 THR A C 1
ATOM 676 O O . THR A 1 89 ? 6.680 -7.831 -6.441 1.00 91.12 89 THR A O 1
ATOM 679 N N . LEU A 1 90 ? 7.730 -8.801 -4.717 1.00 94.62 90 LEU A N 1
ATOM 680 C CA . LEU A 1 90 ? 6.581 -8.831 -3.821 1.00 94.62 90 LEU A CA 1
ATOM 681 C C . LEU A 1 90 ? 6.723 -7.778 -2.727 1.00 94.62 90 LEU A C 1
ATOM 683 O O . LEU A 1 90 ? 7.695 -7.785 -1.977 1.00 94.62 90 LEU A O 1
ATOM 687 N N . TYR A 1 91 ? 5.719 -6.923 -2.585 1.00 96.38 91 TYR A N 1
ATOM 688 C CA . TYR A 1 91 ? 5.494 -6.104 -1.404 1.00 96.38 91 TYR A CA 1
ATOM 689 C C . TYR A 1 91 ? 4.526 -6.809 -0.460 1.00 96.38 91 TYR A C 1
ATOM 691 O O . TYR A 1 91 ? 3.518 -7.368 -0.890 1.00 96.38 91 TYR A O 1
ATOM 699 N N . ARG A 1 92 ? 4.810 -6.746 0.843 1.00 96.06 92 ARG A N 1
ATOM 700 C CA . ARG A 1 92 ? 3.876 -7.159 1.891 1.00 96.06 92 ARG A CA 1
ATOM 701 C C . ARG A 1 92 ? 3.934 -6.196 3.065 1.00 96.06 92 ARG A C 1
ATOM 703 O O . ARG A 1 92 ? 5.006 -5.906 3.606 1.00 96.06 92 ARG A O 1
ATOM 710 N N . ARG A 1 93 ? 2.765 -5.743 3.509 1.00 96.50 93 ARG A N 1
ATOM 711 C CA . ARG A 1 93 ? 2.618 -4.933 4.715 1.00 96.50 93 ARG A CA 1
ATOM 712 C C . ARG A 1 93 ? 1.427 -5.398 5.532 1.00 96.50 93 ARG A C 1
ATOM 714 O O . ARG A 1 93 ? 0.363 -5.624 4.983 1.00 96.50 93 ARG A O 1
ATOM 721 N N . SER A 1 94 ? 1.603 -5.514 6.844 1.00 96.25 94 SER A N 1
ATOM 722 C CA . SER A 1 94 ? 0.507 -5.818 7.759 1.00 96.25 94 SER A CA 1
ATOM 723 C C . SER A 1 94 ? 0.426 -4.765 8.855 1.00 96.25 94 SER A C 1
ATOM 725 O O . SER A 1 94 ? 1.461 -4.321 9.365 1.00 96.25 94 SER A O 1
ATOM 727 N N . PHE A 1 95 ? -0.801 -4.381 9.192 1.00 95.88 95 PHE A N 1
ATOM 728 C CA . PHE A 1 95 ? -1.138 -3.431 10.243 1.00 95.88 95 PHE A CA 1
ATOM 729 C C . PHE A 1 95 ? -2.168 -4.073 11.163 1.00 95.88 95 PHE A C 1
ATOM 731 O O . PHE A 1 95 ? -3.115 -4.694 10.685 1.00 95.88 95 PHE A O 1
ATOM 738 N N . ALA A 1 96 ? -1.974 -3.939 12.473 1.00 94.56 96 ALA A N 1
ATOM 739 C CA . ALA A 1 96 ? -2.998 -4.320 13.433 1.00 94.56 96 ALA A CA 1
ATOM 740 C C . ALA A 1 96 ? -4.132 -3.290 13.387 1.00 94.56 96 ALA A C 1
ATOM 742 O O . ALA A 1 96 ? -3.876 -2.086 13.359 1.00 94.56 96 ALA A O 1
ATOM 743 N N . LEU A 1 97 ? -5.365 -3.773 13.379 1.00 92.44 97 LEU A N 1
ATOM 744 C CA . LEU A 1 97 ? -6.575 -2.971 13.388 1.00 92.44 97 LEU A CA 1
ATOM 745 C C . LEU A 1 97 ? -7.105 -2.870 14.817 1.00 92.44 97 LEU A C 1
ATOM 747 O O . LEU A 1 97 ? -7.206 -3.866 15.536 1.00 92.44 97 LEU A O 1
ATOM 751 N N . SER A 1 98 ? -7.462 -1.653 15.225 1.00 88.00 98 SER A N 1
ATOM 752 C CA . SER A 1 98 ? -8.219 -1.449 16.459 1.00 88.00 98 SER A CA 1
ATOM 753 C C . SER A 1 98 ? -9.614 -2.065 16.329 1.00 88.00 98 SER A C 1
ATOM 755 O O . SER A 1 98 ? -10.189 -2.109 15.243 1.00 88.00 98 SER A O 1
ATOM 757 N N . ARG A 1 99 ? -10.191 -2.491 17.457 1.00 87.25 99 ARG A N 1
ATOM 758 C CA . ARG A 1 99 ? -11.554 -3.051 17.520 1.00 87.25 99 ARG A CA 1
ATOM 759 C C . ARG A 1 99 ? -12.649 -2.026 17.221 1.00 87.25 99 ARG A C 1
ATOM 761 O O . ARG A 1 99 ? -13.794 -2.409 17.028 1.00 87.25 99 ARG A O 1
ATOM 768 N N . GLU A 1 100 ? -12.297 -0.748 17.244 1.00 86.31 100 GLU A N 1
ATOM 769 C CA . GLU A 1 100 ? -13.204 0.374 16.995 1.00 86.31 100 GLU A CA 1
ATOM 770 C C . GLU A 1 100 ? -13.387 0.659 15.496 1.00 86.31 100 GLU A C 1
ATOM 772 O O . GLU A 1 100 ? -14.297 1.390 15.121 1.00 86.31 100 GLU A O 1
ATOM 777 N N . LEU A 1 101 ? -12.547 0.072 14.635 1.00 86.50 101 LEU A N 1
ATOM 778 C CA . LEU A 1 101 ? -12.608 0.274 13.190 1.00 86.50 101 LEU A CA 1
ATOM 779 C C . LEU A 1 101 ? -13.625 -0.670 12.550 1.00 86.50 101 LEU A C 1
ATOM 781 O O . LEU A 1 101 ? -13.540 -1.890 12.704 1.00 86.50 101 LEU A O 1
ATOM 785 N N . ASP A 1 102 ? -14.543 -0.103 11.770 1.00 89.00 102 ASP A N 1
ATOM 786 C CA . ASP A 1 102 ? -15.449 -0.883 10.933 1.00 89.00 102 ASP A CA 1
ATOM 787 C C . ASP A 1 102 ? -14.727 -1.349 9.662 1.00 89.00 102 ASP A C 1
ATOM 789 O O . ASP A 1 102 ? -14.537 -0.603 8.698 1.00 89.00 102 ASP A O 1
ATOM 793 N N . THR A 1 103 ? -14.322 -2.617 9.652 1.00 89.25 103 THR A N 1
ATOM 794 C CA . THR A 1 103 ? -13.596 -3.218 8.530 1.00 89.25 103 THR A CA 1
ATOM 795 C C . THR A 1 103 ? -14.448 -3.374 7.272 1.00 89.25 103 THR A C 1
ATOM 797 O O . THR A 1 103 ? -13.890 -3.509 6.184 1.00 89.25 103 THR A O 1
ATOM 800 N N . ALA A 1 104 ? -15.781 -3.301 7.381 1.00 89.88 104 ALA A N 1
ATOM 801 C CA . ALA A 1 104 ? -16.677 -3.333 6.229 1.00 89.88 104 ALA A CA 1
ATOM 802 C C . ALA A 1 104 ? -16.685 -2.011 5.439 1.00 89.88 104 ALA A C 1
ATOM 804 O O . ALA A 1 104 ? -17.198 -1.981 4.321 1.00 89.88 104 ALA A O 1
ATOM 805 N N . GLN A 1 105 ? -16.127 -0.932 5.999 1.00 91.50 105 GLN A N 1
ATOM 806 C CA . GLN A 1 105 ? -16.059 0.396 5.376 1.00 91.50 105 GLN A CA 1
ATOM 807 C C . GLN A 1 105 ? -14.682 0.726 4.773 1.00 91.50 105 GLN A C 1
ATOM 809 O O . GLN A 1 105 ? -14.461 1.858 4.346 1.00 91.50 105 GLN A O 1
ATOM 814 N N . ILE A 1 106 ? -13.755 -0.238 4.709 1.00 90.38 106 ILE A N 1
ATOM 815 C CA . ILE A 1 106 ? -12.434 -0.039 4.091 1.00 90.38 106 ILE A CA 1
ATOM 816 C C . ILE A 1 106 ? -12.581 0.227 2.585 1.00 90.38 106 ILE A C 1
ATOM 818 O O . ILE A 1 106 ? -13.302 -0.483 1.884 1.00 90.38 106 ILE A O 1
ATOM 822 N N . GLN A 1 107 ? -11.855 1.229 2.083 1.00 90.31 107 GLN A N 1
ATOM 823 C CA . GLN A 1 107 ? -11.848 1.648 0.677 1.00 90.31 107 GLN A CA 1
ATOM 824 C C . GLN A 1 107 ? -10.399 1.776 0.175 1.00 90.31 107 GLN A C 1
ATOM 826 O O . GLN A 1 107 ? -9.544 2.260 0.917 1.00 90.31 107 GLN A O 1
ATOM 831 N N . ALA A 1 108 ? -10.128 1.318 -1.058 1.00 85.69 108 ALA A N 1
ATOM 832 C CA . ALA A 1 108 ? -8.791 1.278 -1.672 1.00 85.69 108 ALA A CA 1
ATOM 833 C C . ALA A 1 108 ? -8.794 1.512 -3.200 1.00 85.69 108 ALA A C 1
ATOM 835 O O . ALA A 1 108 ? -9.716 1.047 -3.924 1.00 85.69 108 ALA A O 1
#

Foldseek 3Di:
DDDDDDDDDPDPPVVVVVVVVPCPPQDADEWDWDWDADPVGIDIDTDDPQFDPVQWDWDDDPQKTKTKTFHDDDADPPDDCPDDPDDGRMHIDMDGHDPPDDPVPDDD

Secondary structure (DSSP, 8-state):
----------SSSHHHHHHHTS------B---EEEEE-SS-EEEEE--TTEEEEEEEEEEETTEEEEEEEE-----TT------S----EEEEEEEPPTTS-GGG---